Protein AF-A0A8X7W672-F1 (afdb_monomer)

Organism: Brassica carinata (NCBI:txid52824)

Sequence (99 aa):
MTSDGATSTSAAAAAAAAAAARRKPSWRERENNRRRERRRRAVAAKIYTGLRAQGDYNLPKHCDNNEVLKALCSEAGWVVEEDGTTYRKVHFPPNFDQI

Foldseek 3Di:
DDDDDDDDPPVVVVVVVVVVVPDDDDPVRVVVVVVVVVVVVVVLVVVQVCCVVPVPFPDPPDDDSVSSVCSVCVVVQWHADPVRDIDHDPPDPPPPPDD

Secondary structure (DSSP, 8-state):
--------HHHHHHHHHHHHHTSPPPHHHHHHHHHHHHHHHHHHHHHHHHHHHHS-----TT--HHHHHHHHHHHTTEEE-TTS-EEE-----TTTT--

Mean predicted aligned error: 14.32 Å

Nearest PDB structures (foldseek):
  5zd4-assembly1_D  TM=7.451E-01  e=7.826E-10  Escherichia coli O157:H7
  7vn3-assembly2_B  TM=7.171E-01  e=1.106E-08  Serratia sp. FS14
  3k3q-assembly1_C  TM=3.599E-01  e=1.864E+00  Clostridium botulinum A str. Hall
  8iqh-assembly1_J  TM=2.682E-01  e=9.511E+00  African swine fever virus BA71V

Solvent-accessible surface area (backbone atoms only — not comparable to full-atom values): 6375 Å² total; per-residue (Å²): 137,83,84,90,78,86,91,71,64,64,66,57,49,51,52,50,51,58,55,50,72,74,47,82,76,49,72,70,54,51,51,50,51,51,52,51,48,51,53,53,51,52,51,52,51,52,50,54,52,48,44,73,74,68,54,84,65,97,61,63,99,81,61,55,73,63,56,53,49,48,53,51,35,49,72,73,52,30,48,71,48,96,91,67,55,72,48,71,69,76,81,75,69,97,71,80,89,77,128

Structure (mmCIF, N/CA/C/O backbone):
data_AF-A0A8X7W672-F1
#
_entry.id   AF-A0A8X7W672-F1
#
loop_
_atom_site.group_PDB
_atom_site.id
_atom_site.type_symbol
_atom_site.label_atom_id
_atom_site.label_alt_id
_atom_site.label_comp_id
_atom_site.label_asym_id
_atom_site.label_entity_id
_atom_site.label_seq_id
_atom_site.pdbx_PDB_ins_code
_atom_site.Cartn_x
_atom_site.Cartn_y
_atom_site.Cartn_z
_atom_site.occupancy
_atom_site.B_iso_or_equiv
_atom_site.auth_seq_id
_atom_site.auth_comp_id
_atom_site.auth_asym_id
_atom_site.auth_atom_id
_atom_site.pdbx_PDB_model_num
ATOM 1 N N . MET A 1 1 ? 42.230 19.002 9.824 1.00 46.25 1 MET A N 1
ATOM 2 C CA . MET A 1 1 ? 40.884 19.510 9.492 1.00 46.25 1 MET A CA 1
ATOM 3 C C . MET A 1 1 ? 40.307 18.579 8.444 1.00 46.25 1 MET A C 1
ATOM 5 O O . MET A 1 1 ? 40.922 18.387 7.405 1.00 46.25 1 MET A O 1
ATOM 9 N N . THR A 1 2 ? 39.260 17.860 8.827 1.00 48.84 2 THR A N 1
ATOM 10 C CA . THR A 1 2 ? 38.636 16.748 8.106 1.00 48.84 2 THR A CA 1
ATOM 11 C C . THR A 1 2 ? 37.888 17.211 6.854 1.00 48.84 2 THR A C 1
ATOM 13 O O . THR A 1 2 ? 37.170 18.197 6.917 1.00 48.84 2 THR A O 1
ATOM 16 N N . SER A 1 3 ? 38.088 16.463 5.764 1.00 50.97 3 SER A N 1
ATOM 17 C CA . SER A 1 3 ? 37.157 16.127 4.670 1.00 50.97 3 SER A CA 1
ATOM 18 C C . SER A 1 3 ? 35.894 16.972 4.455 1.00 50.97 3 SER A C 1
ATOM 20 O O . SER A 1 3 ? 34.995 16.920 5.287 1.00 50.97 3 SER A O 1
ATOM 22 N N . ASP A 1 4 ? 35.734 17.489 3.232 1.00 44.31 4 ASP A N 1
ATOM 23 C CA . ASP A 1 4 ? 34.416 17.705 2.625 1.00 44.31 4 ASP A CA 1
ATOM 24 C C . ASP A 1 4 ? 34.295 16.876 1.345 1.00 44.31 4 ASP A C 1
ATOM 26 O O . ASP A 1 4 ? 34.927 17.133 0.318 1.00 44.31 4 ASP A O 1
ATOM 30 N N . GLY A 1 5 ? 33.501 15.814 1.453 1.00 47.97 5 GLY A N 1
ATOM 31 C CA . GLY A 1 5 ? 33.107 14.946 0.360 1.00 47.97 5 GLY A CA 1
ATOM 32 C C . GLY A 1 5 ? 31.698 15.270 -0.136 1.00 47.97 5 GLY A C 1
ATOM 33 O O . GLY A 1 5 ? 30.792 15.523 0.647 1.00 47.97 5 GLY A O 1
ATOM 34 N N . ALA A 1 6 ? 31.539 15.138 -1.453 1.00 52.19 6 ALA A N 1
ATOM 35 C CA . ALA A 1 6 ? 30.312 14.785 -2.168 1.00 52.19 6 ALA A CA 1
ATOM 36 C C . ALA A 1 6 ? 29.089 15.721 -2.053 1.00 52.19 6 ALA A C 1
ATOM 38 O O . ALA A 1 6 ? 28.192 15.539 -1.235 1.00 52.19 6 ALA A O 1
ATOM 39 N N . THR A 1 7 ? 28.926 16.598 -3.049 1.00 50.81 7 THR A N 1
ATOM 40 C CA . THR A 1 7 ? 27.599 17.060 -3.499 1.00 50.81 7 THR A CA 1
ATOM 41 C C . THR A 1 7 ? 27.616 17.333 -5.008 1.00 50.81 7 THR A C 1
ATOM 43 O O . THR A 1 7 ? 27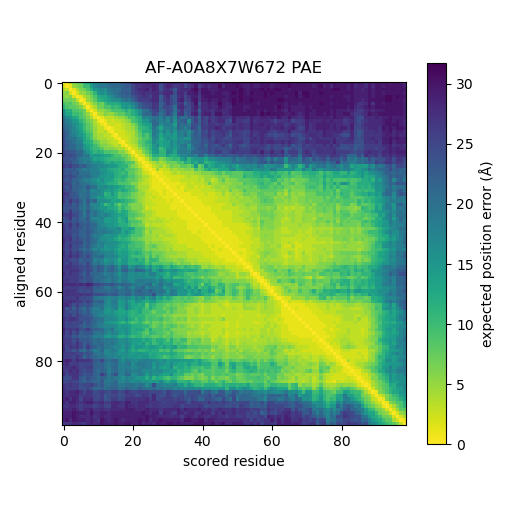.538 18.469 -5.455 1.00 50.81 7 THR A O 1
ATOM 46 N N . SER A 1 8 ? 27.769 16.297 -5.836 1.00 50.03 8 SER A N 1
ATOM 47 C CA . SER A 1 8 ? 27.658 16.444 -7.305 1.00 50.03 8 SER A CA 1
ATOM 48 C C . SER A 1 8 ? 26.915 15.299 -8.002 1.00 50.03 8 SER A C 1
ATOM 50 O O . SER A 1 8 ? 26.817 15.264 -9.226 1.00 50.03 8 SER A O 1
ATOM 52 N N . THR A 1 9 ? 26.321 14.372 -7.247 1.00 56.84 9 THR A N 1
ATOM 53 C CA . THR A 1 9 ? 25.626 13.196 -7.795 1.00 56.84 9 THR A CA 1
ATOM 54 C C . THR A 1 9 ? 24.137 13.417 -8.074 1.00 56.84 9 THR A C 1
ATOM 56 O O . THR A 1 9 ? 23.562 12.679 -8.871 1.00 56.84 9 THR A O 1
ATOM 59 N N . SER A 1 10 ? 23.495 14.435 -7.492 1.00 60.91 10 SER A N 1
ATOM 60 C CA . SER A 1 10 ? 22.043 14.648 -7.626 1.00 60.91 10 SER A CA 1
ATOM 61 C C . SER A 1 10 ? 21.638 15.301 -8.951 1.00 60.91 10 SER A C 1
ATOM 63 O O . SER A 1 10 ? 20.677 14.860 -9.579 1.00 60.91 10 SER A O 1
ATOM 65 N N . ALA A 1 11 ? 22.393 16.294 -9.430 1.00 56.69 11 ALA A N 1
ATOM 66 C CA . ALA A 1 11 ? 22.110 16.970 -10.698 1.00 56.69 11 ALA A CA 1
ATOM 67 C C . ALA A 1 11 ? 22.340 16.047 -11.909 1.00 56.69 11 ALA A C 1
ATOM 69 O O . ALA A 1 11 ? 21.516 15.998 -12.822 1.00 56.69 11 ALA A O 1
ATOM 70 N N . ALA A 1 12 ? 23.414 15.249 -11.885 1.00 53.19 12 ALA A N 1
ATOM 71 C CA . ALA A 1 12 ? 23.707 14.263 -12.924 1.00 53.19 12 ALA A CA 1
ATOM 72 C C . ALA A 1 12 ? 22.680 13.114 -12.941 1.00 53.19 12 ALA A C 1
ATOM 74 O O . ALA A 1 12 ? 22.244 12.695 -14.013 1.00 53.19 12 ALA A O 1
ATOM 75 N N . ALA A 1 13 ? 22.231 12.644 -11.769 1.00 56.31 13 ALA A N 1
ATOM 76 C CA . ALA A 1 13 ? 21.181 11.630 -11.668 1.00 56.31 13 ALA A CA 1
ATOM 77 C C . ALA A 1 13 ? 19.811 12.155 -12.134 1.00 56.31 13 ALA A C 1
ATOM 79 O O . ALA A 1 13 ? 19.088 11.443 -12.833 1.00 56.31 13 ALA A O 1
ATOM 80 N N . ALA A 1 14 ? 19.473 13.409 -11.814 1.00 57.53 14 ALA A N 1
ATOM 81 C CA . ALA A 1 14 ? 18.248 14.057 -12.280 1.00 57.53 14 ALA A CA 1
ATOM 82 C C . ALA A 1 14 ? 18.256 14.272 -13.805 1.00 57.53 14 ALA A C 1
ATOM 84 O O . ALA A 1 14 ? 17.265 13.973 -14.474 1.00 57.53 14 ALA A O 1
ATOM 85 N N . ALA A 1 15 ? 19.387 14.699 -14.377 1.00 57.69 15 ALA A N 1
ATOM 86 C CA . ALA A 1 15 ? 19.554 14.836 -15.824 1.00 57.69 15 ALA A CA 1
ATOM 87 C C . ALA A 1 15 ? 19.494 13.477 -16.549 1.00 57.69 15 ALA A C 1
ATOM 89 O O . ALA A 1 15 ? 18.853 13.362 -17.595 1.00 57.69 15 ALA A O 1
ATOM 90 N N . ALA A 1 16 ? 20.086 12.424 -15.974 1.00 59.25 16 ALA A N 1
ATOM 91 C CA . ALA A 1 16 ? 20.017 11.065 -16.513 1.00 59.25 16 ALA A CA 1
ATOM 92 C C . ALA A 1 16 ? 18.592 10.482 -16.458 1.00 59.25 16 ALA A C 1
ATOM 94 O O . ALA A 1 16 ? 18.151 9.847 -17.416 1.00 59.25 16 ALA A O 1
ATOM 95 N N . ALA A 1 17 ? 17.839 10.741 -15.384 1.00 60.88 17 ALA A N 1
ATOM 96 C CA . ALA A 1 17 ? 16.435 10.347 -15.273 1.00 60.88 17 ALA A CA 1
ATOM 97 C C . ALA A 1 17 ? 15.539 11.109 -16.270 1.00 60.88 17 ALA A C 1
ATOM 99 O O . ALA A 1 17 ? 14.682 10.504 -16.917 1.00 60.88 17 ALA A O 1
ATOM 100 N N . ALA A 1 18 ? 15.782 12.410 -16.464 1.00 60.47 18 ALA A N 1
ATOM 101 C CA . ALA A 1 18 ? 15.084 13.224 -17.460 1.00 60.47 18 ALA A CA 1
ATOM 102 C C . ALA A 1 18 ? 15.401 12.786 -18.906 1.00 60.47 18 ALA A C 1
ATOM 104 O O . ALA A 1 18 ? 14.510 12.757 -19.759 1.00 60.47 18 ALA A O 1
ATOM 105 N N . ALA A 1 19 ? 16.643 12.377 -19.184 1.00 60.28 19 ALA A N 1
ATOM 106 C CA . ALA A 1 19 ? 17.040 11.808 -20.473 1.00 60.28 19 ALA A CA 1
ATOM 107 C C . ALA A 1 19 ? 16.438 10.407 -20.705 1.00 60.28 19 ALA A C 1
ATOM 109 O O . ALA A 1 19 ? 15.996 10.097 -21.815 1.00 60.28 19 ALA A O 1
ATOM 110 N N . ALA A 1 20 ? 16.352 9.575 -19.660 1.00 60.62 20 ALA A N 1
ATOM 111 C CA . ALA A 1 20 ? 15.714 8.260 -19.715 1.00 60.62 20 ALA A CA 1
ATOM 112 C C . ALA A 1 20 ? 14.198 8.353 -19.967 1.00 60.62 20 ALA A C 1
ATOM 114 O O . ALA A 1 20 ? 13.659 7.538 -20.714 1.00 60.62 20 ALA A O 1
ATOM 115 N N . ALA A 1 21 ? 13.524 9.381 -19.438 1.00 61.12 21 ALA A N 1
ATOM 116 C CA . ALA A 1 21 ? 12.099 9.629 -19.679 1.00 61.12 21 ALA A CA 1
ATOM 117 C C . ALA A 1 21 ? 11.766 9.931 -21.156 1.00 61.12 21 ALA A C 1
ATOM 119 O O . ALA A 1 21 ? 10.642 9.697 -21.596 1.00 61.12 21 ALA A O 1
ATOM 120 N N . ARG A 1 22 ? 12.743 10.402 -21.948 1.00 63.56 22 ARG A N 1
ATOM 121 C CA . ARG A 1 22 ? 12.593 10.645 -23.396 1.00 63.56 22 ARG A CA 1
ATOM 122 C C . ARG A 1 22 ? 12.890 9.416 -24.265 1.00 63.56 22 ARG A C 1
ATOM 124 O O . ARG A 1 22 ? 12.630 9.453 -25.468 1.00 63.56 22 ARG A O 1
ATOM 131 N N . ARG A 1 23 ? 13.412 8.318 -23.697 1.00 74.62 23 ARG A N 1
ATOM 132 C CA . ARG A 1 23 ? 13.647 7.059 -24.425 1.00 74.62 23 ARG A CA 1
ATOM 133 C C . ARG A 1 23 ? 12.471 6.107 -24.250 1.00 74.62 23 ARG A C 1
ATOM 135 O O . ARG A 1 23 ? 12.025 5.834 -23.142 1.00 74.62 23 ARG A O 1
ATOM 142 N N . LYS A 1 24 ? 12.008 5.523 -25.361 1.00 76.06 24 LYS A N 1
ATOM 143 C CA . LYS A 1 24 ? 11.049 4.413 -25.315 1.00 76.06 24 LYS A CA 1
ATOM 144 C C . LYS A 1 24 ? 11.692 3.257 -24.533 1.00 76.06 24 LYS A C 1
ATOM 146 O O . LYS A 1 24 ? 12.758 2.798 -24.953 1.00 76.06 24 LYS A O 1
ATOM 151 N N . PRO A 1 25 ? 11.067 2.772 -23.443 1.00 74.31 25 PRO A N 1
ATOM 152 C CA . PRO A 1 25 ? 11.640 1.697 -22.647 1.00 74.31 25 PRO A CA 1
ATOM 153 C C . PRO A 1 25 ? 11.837 0.459 -23.514 1.00 74.31 25 PRO A C 1
ATOM 155 O O . PRO A 1 25 ? 10.945 0.106 -24.298 1.00 74.31 25 PRO A O 1
ATOM 158 N N . SER A 1 26 ? 12.973 -0.212 -23.369 1.00 82.06 26 SER A N 1
ATOM 159 C CA . SER A 1 26 ? 13.240 -1.488 -24.030 1.00 82.06 26 SER A CA 1
ATOM 160 C C . SER A 1 26 ? 12.252 -2.561 -23.558 1.00 82.06 26 SER A C 1
ATOM 162 O O . SER A 1 26 ? 11.710 -2.496 -22.454 1.00 82.06 26 SER A O 1
ATOM 164 N N . TRP A 1 27 ? 12.023 -3.591 -24.374 1.00 82.06 27 TRP A N 1
ATOM 165 C CA . TRP A 1 27 ? 11.175 -4.726 -23.996 1.00 82.06 27 TRP A CA 1
ATOM 166 C C . TRP A 1 27 ? 11.656 -5.394 -22.694 1.00 82.06 27 TRP A C 1
ATOM 168 O O . TRP A 1 27 ? 10.843 -5.695 -21.819 1.00 82.06 27 TRP A O 1
ATOM 178 N N . ARG A 1 28 ? 12.981 -5.515 -22.509 1.00 84.81 28 ARG A N 1
ATOM 179 C CA . ARG A 1 28 ? 13.588 -6.032 -21.267 1.00 84.81 28 ARG A CA 1
ATOM 180 C C . ARG A 1 28 ? 13.292 -5.142 -20.053 1.00 84.81 28 ARG A C 1
ATOM 182 O O . ARG A 1 28 ? 13.015 -5.655 -18.974 1.00 84.81 28 ARG A O 1
ATOM 189 N N . GLU A 1 29 ? 13.306 -3.819 -20.221 1.00 84.25 29 GLU A N 1
ATOM 190 C CA . GLU A 1 29 ? 13.001 -2.863 -19.144 1.00 84.25 29 GLU A CA 1
ATOM 191 C C . GLU A 1 29 ? 11.522 -2.914 -18.751 1.00 84.25 29 GLU A C 1
ATOM 193 O O . GLU A 1 29 ? 11.192 -2.913 -17.564 1.00 84.25 29 GLU A O 1
ATOM 198 N N . ARG A 1 30 ? 10.620 -3.034 -19.734 1.00 87.31 30 ARG A N 1
ATOM 199 C CA . ARG A 1 30 ? 9.181 -3.197 -19.473 1.00 87.31 30 ARG A CA 1
ATOM 200 C C . ARG A 1 30 ? 8.887 -4.485 -18.719 1.00 87.31 30 ARG A C 1
ATOM 202 O O . ARG A 1 30 ? 8.107 -4.456 -17.769 1.00 87.31 30 ARG A O 1
ATOM 209 N N . GLU A 1 31 ? 9.515 -5.594 -19.106 1.00 89.31 31 GLU A N 1
ATOM 210 C CA . GLU A 1 31 ? 9.309 -6.868 -18.414 1.00 89.31 31 GLU A CA 1
ATOM 211 C C . GLU A 1 31 ? 9.893 -6.838 -16.994 1.00 89.31 31 GLU A C 1
ATOM 213 O O . GLU A 1 31 ? 9.248 -7.304 -16.053 1.00 89.31 31 GLU A O 1
ATOM 218 N N . ASN A 1 32 ? 11.042 -6.186 -16.793 1.00 89.19 32 ASN A N 1
ATOM 219 C CA . ASN A 1 32 ? 11.584 -5.962 -15.452 1.00 89.19 32 ASN A CA 1
ATOM 220 C C . ASN A 1 32 ? 10.646 -5.118 -14.578 1.00 89.19 32 ASN A C 1
ATOM 222 O O . ASN A 1 32 ? 10.390 -5.492 -13.431 1.00 89.19 32 ASN A O 1
ATOM 226 N N . ASN A 1 33 ? 10.070 -4.038 -15.113 1.00 90.44 33 ASN A N 1
ATOM 227 C CA . ASN A 1 33 ? 9.077 -3.237 -14.392 1.00 90.44 33 ASN A CA 1
ATOM 228 C C . ASN A 1 33 ? 7.817 -4.045 -14.069 1.00 90.44 33 ASN A C 1
ATOM 230 O O . ASN A 1 33 ? 7.322 -3.989 -12.944 1.00 90.44 33 ASN A O 1
ATOM 234 N N . ARG A 1 34 ? 7.341 -4.873 -15.004 1.00 91.69 34 ARG A N 1
ATOM 235 C CA . ARG A 1 34 ? 6.192 -5.758 -14.785 1.00 91.69 34 ARG A CA 1
ATOM 236 C C . ARG A 1 34 ? 6.466 -6.784 -13.685 1.00 91.69 34 ARG A C 1
ATOM 238 O O . ARG A 1 34 ? 5.613 -7.013 -12.828 1.00 91.69 34 ARG A O 1
ATOM 245 N N . ARG A 1 35 ? 7.659 -7.384 -13.668 1.00 93.25 35 ARG A N 1
ATOM 246 C CA . ARG A 1 35 ? 8.074 -8.338 -12.630 1.00 93.25 35 ARG A CA 1
ATOM 247 C C . ARG A 1 35 ? 8.230 -7.662 -11.271 1.00 93.25 35 ARG A C 1
ATOM 249 O O . ARG A 1 35 ? 7.772 -8.215 -10.271 1.00 93.25 35 ARG A O 1
ATOM 256 N N . ARG A 1 36 ? 8.843 -6.475 -11.229 1.00 92.75 36 ARG A N 1
ATOM 257 C CA . ARG A 1 36 ? 8.970 -5.669 -10.008 1.00 92.75 36 ARG A CA 1
ATOM 258 C C . ARG A 1 36 ? 7.598 -5.319 -9.452 1.00 92.75 36 ARG A C 1
ATOM 260 O O . ARG A 1 36 ? 7.366 -5.514 -8.265 1.00 92.75 36 ARG A O 1
ATOM 267 N N . GLU A 1 37 ? 6.685 -4.887 -10.311 1.00 93.44 37 GLU A N 1
ATOM 268 C CA . GLU A 1 37 ? 5.340 -4.512 -9.898 1.00 93.44 37 GLU A CA 1
ATOM 269 C C . GLU A 1 37 ? 4.535 -5.713 -9.390 1.00 93.44 37 GLU A C 1
ATOM 271 O O . GLU A 1 37 ? 3.900 -5.625 -8.343 1.00 93.44 37 GLU A O 1
ATOM 276 N N . ARG A 1 38 ? 4.625 -6.874 -10.056 1.00 94.19 38 ARG A N 1
ATOM 277 C CA . ARG A 1 38 ? 4.024 -8.123 -9.552 1.00 94.19 38 ARG A CA 1
ATOM 278 C C . ARG A 1 38 ? 4.578 -8.508 -8.182 1.00 94.19 38 ARG A C 1
ATOM 280 O O . ARG A 1 38 ? 3.804 -8.853 -7.298 1.00 94.19 38 ARG A O 1
ATOM 287 N N . ARG A 1 39 ? 5.900 -8.423 -7.987 1.00 93.31 39 ARG A N 1
ATOM 288 C CA . ARG A 1 39 ? 6.534 -8.688 -6.683 1.00 93.31 39 ARG A CA 1
ATOM 289 C C . ARG A 1 39 ? 6.053 -7.702 -5.619 1.00 93.31 39 ARG A C 1
ATOM 291 O O . ARG A 1 39 ? 5.679 -8.141 -4.539 1.00 93.31 39 ARG A O 1
ATOM 298 N N . ARG A 1 40 ? 5.996 -6.405 -5.938 1.00 95.12 40 ARG A N 1
ATOM 299 C CA . ARG A 1 40 ? 5.489 -5.357 -5.038 1.00 95.12 40 ARG A CA 1
ATOM 300 C C . ARG A 1 40 ? 4.054 -5.652 -4.597 1.00 95.12 40 ARG A C 1
ATOM 302 O O . ARG A 1 40 ? 3.776 -5.672 -3.402 1.00 95.12 40 ARG A O 1
ATOM 309 N N . ARG A 1 41 ? 3.170 -5.963 -5.552 1.00 92.00 41 ARG A N 1
ATOM 310 C CA . ARG A 1 41 ? 1.766 -6.306 -5.275 1.00 92.00 41 ARG A CA 1
ATOM 311 C C . ARG A 1 41 ? 1.618 -7.602 -4.483 1.00 92.00 41 ARG A C 1
ATOM 313 O O . ARG A 1 41 ? 0.791 -7.659 -3.583 1.00 92.00 41 ARG A O 1
ATOM 320 N N . ALA A 1 42 ? 2.435 -8.615 -4.768 1.00 92.81 42 ALA A N 1
ATOM 321 C CA . ALA A 1 42 ? 2.409 -9.874 -4.029 1.00 92.81 42 ALA A CA 1
ATOM 322 C C . ALA A 1 42 ? 2.802 -9.693 -2.554 1.00 92.81 42 ALA A C 1
ATOM 324 O O . ALA A 1 42 ? 2.221 -10.338 -1.687 1.00 92.81 42 ALA A O 1
ATOM 325 N N . VAL A 1 43 ? 3.763 -8.811 -2.259 1.00 92.38 43 VAL A N 1
ATOM 326 C CA . VAL A 1 43 ? 4.147 -8.492 -0.875 1.00 92.38 43 VAL A CA 1
ATOM 327 C C . VAL A 1 43 ? 3.003 -7.792 -0.145 1.00 92.38 43 VAL A C 1
ATOM 329 O O . VAL A 1 43 ? 2.625 -8.241 0.932 1.00 92.38 43 VAL A O 1
ATOM 332 N N . ALA A 1 44 ? 2.403 -6.762 -0.750 1.00 91.19 44 ALA A N 1
ATOM 333 C CA . ALA A 1 44 ? 1.255 -6.072 -0.159 1.00 91.19 44 ALA A CA 1
ATOM 334 C C . ALA A 1 44 ? 0.086 -7.035 0.107 1.00 91.19 44 ALA A C 1
ATOM 336 O O . ALA A 1 44 ? -0.468 -7.040 1.201 1.00 91.19 44 ALA A O 1
ATOM 337 N N . ALA A 1 45 ? -0.229 -7.915 -0.850 1.00 89.44 45 ALA A N 1
ATOM 338 C CA . ALA A 1 45 ? -1.270 -8.925 -0.678 1.00 89.44 45 ALA A CA 1
ATOM 339 C C . ALA A 1 45 ? -0.994 -9.848 0.520 1.00 89.44 45 ALA A C 1
ATOM 341 O O . ALA A 1 45 ? -1.896 -10.100 1.307 1.00 89.44 45 ALA A O 1
ATOM 342 N N . LYS A 1 46 ? 0.252 -10.308 0.709 1.00 92.00 46 LYS A N 1
ATOM 343 C CA . LYS A 1 46 ? 0.617 -11.134 1.875 1.00 92.00 46 LYS A CA 1
ATOM 344 C C . LYS A 1 46 ? 0.415 -10.399 3.200 1.00 92.00 46 LYS A C 1
ATOM 346 O O . LYS A 1 46 ? -0.066 -11.009 4.149 1.00 92.00 46 LYS A O 1
ATOM 351 N N . ILE A 1 47 ? 0.766 -9.115 3.253 1.00 91.12 47 ILE A N 1
ATOM 352 C CA . ILE A 1 47 ? 0.583 -8.280 4.447 1.00 91.12 47 ILE A CA 1
ATOM 353 C C . ILE A 1 47 ? -0.909 -8.139 4.764 1.00 91.12 47 ILE A C 1
ATOM 355 O O . ILE A 1 47 ? -1.317 -8.440 5.881 1.00 91.12 47 ILE A O 1
ATOM 359 N N . TYR A 1 48 ? -1.732 -7.760 3.780 1.00 88.06 48 TYR A N 1
ATOM 360 C CA . TYR A 1 48 ? -3.176 -7.600 3.985 1.00 88.06 48 TYR A CA 1
ATOM 361 C C . TYR A 1 48 ? -3.869 -8.909 4.371 1.00 88.06 48 TYR A C 1
ATOM 363 O O . TYR A 1 48 ? -4.731 -8.903 5.246 1.00 88.06 48 TYR A O 1
ATOM 371 N N . THR A 1 49 ? -3.466 -10.043 3.790 1.00 88.00 49 THR A N 1
ATOM 372 C CA . THR A 1 49 ? -3.980 -11.357 4.205 1.00 88.00 49 THR A CA 1
ATOM 373 C C . THR A 1 49 ? -3.628 -11.667 5.661 1.00 88.00 49 THR A C 1
ATOM 375 O O . THR A 1 49 ? -4.483 -12.154 6.395 1.00 88.00 49 THR A O 1
ATOM 378 N N . GLY A 1 50 ? -2.398 -11.367 6.095 1.00 89.06 50 GLY A N 1
ATOM 379 C CA . GLY A 1 50 ? -1.978 -11.550 7.488 1.00 89.06 50 GLY A CA 1
ATOM 380 C C . GLY A 1 50 ? -2.759 -10.664 8.460 1.00 89.06 50 GLY A C 1
ATOM 381 O O . GLY A 1 50 ? -3.290 -11.165 9.446 1.00 89.06 50 GLY A O 1
ATOM 382 N N . LEU A 1 51 ? -2.907 -9.375 8.135 1.00 87.62 51 LEU A N 1
ATOM 383 C CA . LEU A 1 51 ? -3.697 -8.421 8.923 1.00 87.62 51 LEU A CA 1
ATOM 384 C C . LEU A 1 51 ? -5.167 -8.835 9.027 1.00 87.62 51 LEU A C 1
ATOM 386 O O . LEU A 1 51 ? -5.756 -8.735 10.094 1.00 87.62 51 LEU A O 1
ATOM 390 N N . ARG A 1 52 ? -5.761 -9.364 7.952 1.00 83.19 52 ARG A N 1
ATOM 391 C CA . ARG A 1 52 ? -7.138 -9.877 7.996 1.00 83.19 52 ARG A CA 1
ATOM 392 C C . ARG A 1 52 ? -7.278 -11.112 8.886 1.00 83.19 52 ARG A C 1
ATOM 394 O O . ARG A 1 52 ? -8.324 -11.300 9.492 1.00 83.19 52 ARG A O 1
ATOM 401 N N . ALA A 1 53 ? -6.260 -11.968 8.928 1.00 83.31 53 ALA A N 1
ATOM 4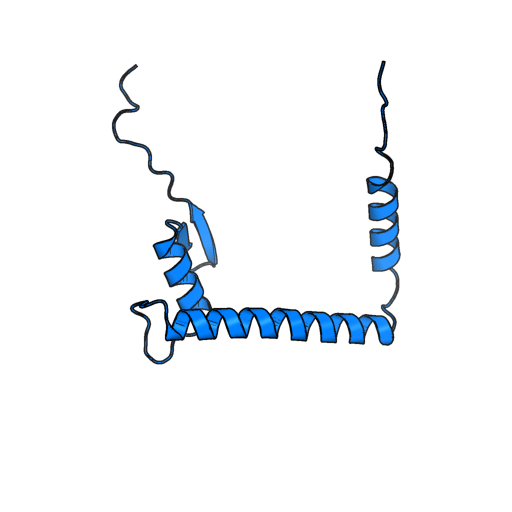02 C CA . ALA A 1 53 ? -6.308 -13.216 9.681 1.00 83.31 53 ALA A CA 1
ATOM 403 C C . ALA A 1 53 ? -5.971 -13.055 11.172 1.00 83.31 53 ALA A C 1
ATOM 405 O O . ALA A 1 53 ? -6.318 -13.942 11.945 1.00 83.31 53 ALA A O 1
ATOM 406 N N . GLN A 1 54 ? -5.240 -12.004 11.558 1.00 84.50 54 GLN A N 1
ATOM 407 C CA . GLN A 1 54 ? -4.670 -11.848 12.908 1.00 84.50 54 GLN A CA 1
ATOM 408 C C . GLN A 1 54 ? -4.886 -10.462 13.532 1.00 84.50 54 GLN A C 1
ATOM 410 O O . GLN A 1 54 ? -4.537 -10.266 14.685 1.00 84.50 54 GLN A O 1
ATOM 415 N N . GLY A 1 55 ? -5.374 -9.478 12.777 1.00 75.94 55 GLY A N 1
ATOM 416 C CA . GLY A 1 55 ? -5.425 -8.085 13.225 1.00 75.94 55 GLY A CA 1
ATOM 417 C C . GLY A 1 55 ? -6.647 -7.716 14.061 1.00 75.94 55 GLY A C 1
ATOM 418 O O . GLY A 1 55 ? -6.798 -6.542 14.364 1.00 75.94 55 GLY A O 1
ATOM 419 N N . ASP A 1 56 ? -7.537 -8.670 14.369 1.00 79.75 56 ASP A N 1
ATOM 420 C CA . ASP A 1 56 ? -8.748 -8.493 15.197 1.00 79.75 56 ASP A CA 1
ATOM 421 C C . ASP A 1 56 ? -9.593 -7.244 14.873 1.00 79.75 56 ASP A C 1
ATOM 423 O O . ASP A 1 56 ? -10.356 -6.728 15.689 1.00 79.75 56 ASP A O 1
ATOM 427 N N . TYR A 1 57 ? -9.488 -6.755 13.639 1.00 81.19 57 TYR A N 1
ATOM 428 C CA . TYR A 1 57 ? -10.249 -5.621 13.160 1.00 81.19 57 TYR A CA 1
ATOM 429 C C . TYR A 1 57 ? -11.727 -6.010 13.042 1.00 81.19 57 TYR A C 1
ATOM 431 O O . TYR A 1 57 ? -12.054 -7.033 12.437 1.00 81.19 57 TYR A O 1
ATOM 439 N N . ASN A 1 58 ? -12.630 -5.158 13.539 1.00 73.69 58 ASN A N 1
ATOM 440 C CA . ASN A 1 58 ? -14.082 -5.280 13.338 1.00 73.69 58 ASN A CA 1
ATOM 441 C C . ASN A 1 58 ? -14.469 -4.938 11.885 1.00 73.69 58 ASN A C 1
ATOM 443 O O . ASN A 1 58 ? -15.147 -3.950 11.606 1.00 73.69 58 ASN A O 1
ATOM 447 N N . LEU A 1 59 ? -13.982 -5.741 10.942 1.00 78.56 59 LEU A N 1
ATOM 448 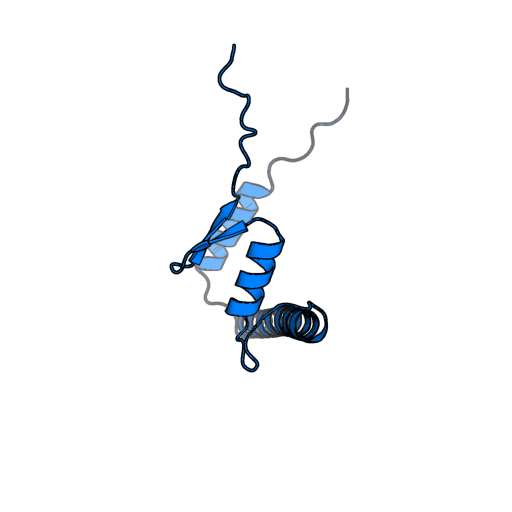C CA . LEU A 1 59 ? -14.205 -5.589 9.511 1.00 78.56 59 LEU A CA 1
ATOM 449 C C . LEU A 1 59 ? -15.328 -6.525 9.035 1.00 78.56 59 LEU A C 1
ATOM 451 O O . LEU A 1 59 ? -15.466 -7.639 9.548 1.00 78.56 59 LEU A O 1
ATOM 455 N N . PRO A 1 60 ? -16.102 -6.130 8.010 1.00 76.75 60 PRO A N 1
ATOM 456 C CA . PRO A 1 60 ? -17.065 -7.016 7.368 1.00 76.75 60 PRO A CA 1
ATOM 457 C C . PRO A 1 60 ? -16.411 -8.306 6.847 1.00 76.75 60 PRO A C 1
ATOM 459 O O . PRO A 1 60 ? -15.261 -8.315 6.406 1.00 76.75 60 PRO A O 1
ATOM 462 N N . LYS A 1 61 ? -17.181 -9.403 6.804 1.00 70.25 61 LYS A N 1
ATOM 463 C 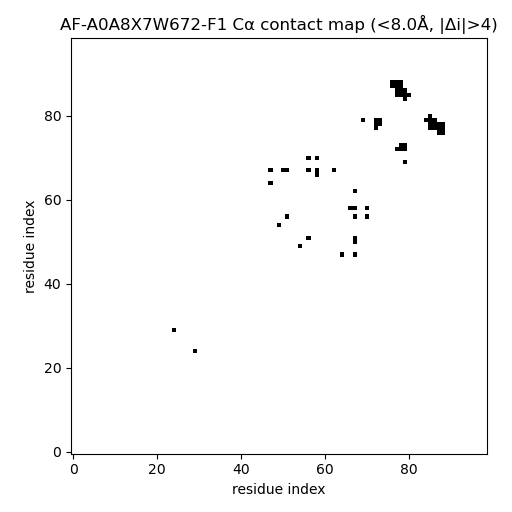CA . LYS A 1 61 ? -16.720 -10.730 6.335 1.00 70.25 61 LYS A CA 1
ATOM 464 C C . LYS A 1 61 ? -16.102 -10.710 4.922 1.00 70.25 61 LYS A C 1
ATOM 466 O O . LYS A 1 61 ? -15.274 -11.561 4.605 1.00 70.25 61 LYS A O 1
ATOM 471 N N . HIS A 1 62 ? -16.493 -9.743 4.089 1.00 75.00 62 HIS A N 1
ATOM 472 C CA . HIS A 1 62 ? -15.968 -9.514 2.739 1.00 75.00 62 HIS A CA 1
ATOM 473 C C . HIS A 1 62 ? -15.242 -8.172 2.617 1.00 75.00 62 HIS A C 1
ATOM 475 O O . HIS A 1 62 ? -15.463 -7.445 1.653 1.00 75.00 62 HIS A O 1
ATOM 481 N N . CYS A 1 63 ? -14.388 -7.831 3.581 1.00 78.56 63 CYS A N 1
ATOM 482 C CA . CYS A 1 63 ? -13.641 -6.587 3.482 1.00 78.56 63 CYS A CA 1
ATOM 483 C C . CYS A 1 63 ? -12.697 -6.574 2.271 1.00 78.56 63 CYS A C 1
ATOM 485 O O . CYS A 1 63 ? -12.165 -7.611 1.849 1.00 78.56 63 CYS A O 1
ATOM 487 N N . ASP A 1 64 ? -12.483 -5.398 1.689 1.00 85.44 64 ASP A N 1
ATOM 488 C CA . ASP A 1 64 ? -11.475 -5.175 0.651 1.00 85.44 64 ASP A CA 1
ATOM 489 C C . ASP A 1 64 ? -10.119 -4.767 1.285 1.00 85.44 64 ASP A C 1
ATOM 491 O O . ASP A 1 64 ? -9.962 -4.769 2.508 1.00 85.44 64 ASP A O 1
ATOM 495 N N . ASN A 1 65 ? -9.091 -4.476 0.478 1.00 86.81 65 ASN A N 1
ATOM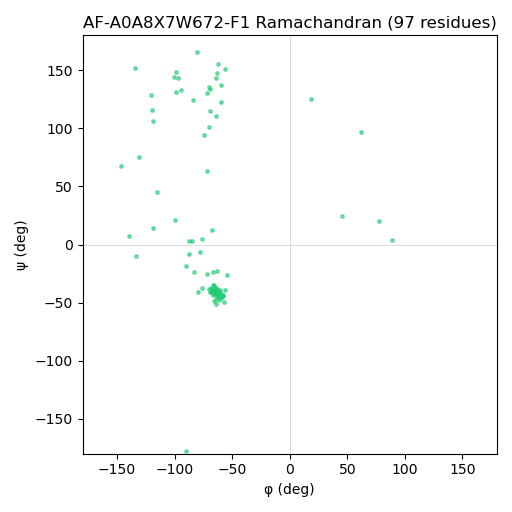 496 C CA . ASN A 1 65 ? -7.793 -4.027 1.015 1.00 86.81 65 ASN A CA 1
ATOM 497 C C . ASN A 1 65 ? -7.844 -2.591 1.568 1.00 86.81 65 ASN A C 1
ATOM 499 O O . ASN A 1 65 ? -7.029 -2.236 2.421 1.00 86.81 65 ASN A O 1
ATOM 503 N N . ASN A 1 66 ? -8.765 -1.761 1.076 1.00 86.00 66 ASN A N 1
ATOM 504 C CA . ASN A 1 66 ? -8.883 -0.364 1.480 1.00 86.00 66 ASN A CA 1
ATOM 505 C C . ASN A 1 66 ? -9.534 -0.252 2.861 1.00 86.00 66 ASN A C 1
ATOM 507 O O . ASN A 1 66 ? -9.108 0.569 3.664 1.00 86.00 66 ASN A O 1
ATOM 511 N N . GLU A 1 67 ? -10.512 -1.100 3.167 1.00 86.19 67 GLU A N 1
ATOM 512 C CA . GLU A 1 67 ? -11.142 -1.209 4.480 1.00 86.19 67 GLU A CA 1
ATOM 513 C C . GLU A 1 67 ? -10.134 -1.659 5.541 1.00 86.19 67 GLU A C 1
ATOM 515 O O . GLU A 1 67 ? -10.061 -1.051 6.607 1.00 86.19 67 GLU A O 1
ATOM 520 N N . VAL A 1 68 ? -9.286 -2.650 5.227 1.00 86.75 68 VAL A N 1
ATOM 521 C CA . VAL A 1 68 ? -8.175 -3.057 6.111 1.00 86.75 68 VAL A CA 1
ATOM 522 C C . VAL A 1 68 ? -7.221 -1.884 6.349 1.00 86.75 68 VAL A C 1
ATOM 524 O O . VAL A 1 68 ? -6.798 -1.649 7.479 1.00 86.75 68 VAL A O 1
ATOM 527 N N . LEU A 1 69 ? -6.895 -1.121 5.300 1.00 87.50 69 LEU A N 1
ATOM 528 C CA . LEU A 1 69 ? -6.021 0.044 5.424 1.00 87.50 69 LEU A CA 1
ATOM 529 C C . LEU A 1 69 ? -6.656 1.150 6.278 1.00 87.50 69 LEU A C 1
ATOM 531 O O . LEU A 1 69 ? -5.973 1.719 7.124 1.00 87.50 69 LEU A O 1
ATOM 535 N N . LYS A 1 70 ? -7.953 1.424 6.104 1.00 86.88 70 LYS A N 1
ATOM 536 C CA . LYS A 1 70 ? -8.695 2.397 6.919 1.00 86.88 70 LYS A CA 1
ATOM 537 C C . LYS A 1 70 ? -8.702 1.994 8.393 1.00 86.88 70 LYS A C 1
ATOM 539 O O . LYS A 1 70 ? -8.365 2.824 9.232 1.00 86.88 70 LYS A O 1
ATOM 544 N N . ALA A 1 71 ? -9.006 0.730 8.695 1.00 87.50 71 ALA A N 1
ATOM 545 C CA . ALA A 1 71 ? -8.996 0.213 10.064 1.00 87.50 71 ALA A CA 1
ATOM 546 C C . ALA A 1 71 ? -7.610 0.349 10.719 1.00 87.50 71 ALA A C 1
ATOM 548 O O . ALA A 1 71 ? -7.507 0.858 11.834 1.00 87.50 71 ALA A O 1
ATOM 549 N N . LEU A 1 72 ? -6.546 -0.006 9.991 1.00 87.56 72 LEU A N 1
ATOM 550 C CA . LEU A 1 72 ? -5.163 0.156 10.448 1.00 87.56 72 LEU A CA 1
ATOM 551 C C . LEU A 1 72 ? -4.803 1.631 10.692 1.00 87.56 72 LEU A C 1
ATOM 553 O O . LEU A 1 72 ? -4.150 1.962 11.680 1.00 87.56 72 LEU A O 1
ATOM 557 N N . CYS A 1 73 ? -5.218 2.536 9.803 1.00 88.69 73 CYS A N 1
ATOM 558 C CA . CYS A 1 73 ? -4.986 3.967 9.978 1.00 88.69 73 CYS A CA 1
ATOM 559 C C . CYS A 1 73 ? -5.698 4.502 11.226 1.00 88.69 73 CYS A C 1
ATOM 561 O O . CYS A 1 73 ? -5.074 5.228 12.000 1.00 88.69 73 CYS A O 1
ATOM 563 N N . SER A 1 74 ? -6.955 4.108 11.451 1.00 85.75 74 SER A N 1
ATOM 564 C CA . SER A 1 74 ? -7.702 4.481 12.656 1.00 85.75 74 SER A CA 1
ATOM 565 C C . SER A 1 74 ? -7.037 3.962 13.933 1.00 85.75 74 SER A C 1
ATOM 567 O O . SER A 1 74 ? -6.903 4.724 14.889 1.00 85.75 74 SER A O 1
ATOM 569 N N . GLU A 1 75 ? -6.555 2.715 13.938 1.00 84.56 75 GLU A N 1
ATOM 570 C CA . GLU A 1 75 ? -5.800 2.139 15.061 1.00 84.56 75 GLU A CA 1
ATOM 571 C C . GLU A 1 75 ? -4.507 2.925 15.342 1.00 84.56 75 GLU A C 1
ATOM 573 O O . GLU A 1 75 ? -4.189 3.239 16.487 1.00 84.56 75 GLU A O 1
ATOM 578 N N . ALA A 1 76 ? -3.793 3.333 14.292 1.00 86.44 76 ALA A N 1
ATOM 579 C CA . ALA A 1 76 ? -2.563 4.115 14.395 1.00 86.44 76 ALA A CA 1
ATOM 580 C C . ALA A 1 76 ? -2.785 5.613 14.720 1.00 86.44 76 ALA A C 1
ATOM 582 O O . ALA A 1 76 ? -1.822 6.389 14.715 1.00 86.44 76 ALA A O 1
ATOM 583 N N . GLY A 1 77 ? -4.028 6.044 14.976 1.00 86.31 77 GLY A N 1
ATOM 584 C CA . GLY A 1 77 ? -4.368 7.434 15.310 1.00 86.31 77 GLY A CA 1
ATOM 585 C C . GLY A 1 77 ? -4.399 8.394 14.113 1.00 86.31 77 GLY A C 1
ATOM 586 O O . GLY A 1 77 ? -4.287 9.614 14.284 1.00 86.31 77 GLY A O 1
ATOM 587 N N . TRP A 1 78 ? -4.532 7.862 12.899 1.00 89.25 78 TRP A N 1
ATOM 588 C CA . TRP A 1 78 ? -4.741 8.634 11.676 1.00 89.25 78 TRP A CA 1
ATOM 589 C C . TRP A 1 78 ? -6.225 8.690 11.326 1.00 89.25 78 TRP A C 1
ATOM 591 O O . TRP A 1 78 ? -6.960 7.715 11.487 1.00 89.25 78 TRP A O 1
ATOM 601 N N . VAL A 1 79 ? -6.658 9.832 10.803 1.00 85.75 79 VAL A N 1
ATOM 602 C CA . VAL A 1 79 ? -7.998 9.997 10.239 1.00 85.75 79 VAL A CA 1
ATOM 603 C C . VAL A 1 79 ? -7.894 9.852 8.726 1.00 85.75 79 VAL A C 1
ATOM 605 O O . VAL A 1 79 ? -6.998 10.436 8.115 1.00 85.75 79 VAL A O 1
ATOM 608 N N . VAL A 1 80 ? -8.773 9.036 8.144 1.00 87.06 80 VAL A N 1
ATOM 609 C CA . VAL A 1 80 ? -8.874 8.797 6.700 1.00 87.06 80 VAL A CA 1
ATOM 610 C C . VAL A 1 80 ? -10.265 9.221 6.257 1.00 87.06 80 VAL A C 1
ATOM 612 O O . VAL A 1 80 ? -11.250 8.620 6.683 1.00 87.06 80 VAL A O 1
ATOM 615 N N . GLU A 1 81 ? -10.327 10.240 5.415 1.00 86.00 81 GLU A N 1
ATOM 616 C CA . GLU A 1 81 ? -11.567 10.760 4.844 1.00 86.00 81 GLU A CA 1
ATOM 617 C C . GLU A 1 81 ? -12.036 9.908 3.651 1.00 86.00 81 GLU A C 1
ATOM 619 O O . GLU A 1 81 ? -11.295 9.079 3.103 1.00 86.00 81 GLU A O 1
ATOM 624 N N . GLU A 1 82 ? -13.291 10.086 3.235 1.00 80.06 82 GLU A N 1
ATOM 625 C CA . GLU A 1 82 ? -13.884 9.329 2.120 1.00 80.06 82 GLU A CA 1
ATOM 626 C C . GLU A 1 82 ? -13.241 9.636 0.756 1.00 80.06 82 GLU A C 1
ATOM 628 O O . GLU A 1 82 ? -13.247 8.782 -0.132 1.00 80.06 82 GLU A O 1
ATOM 633 N N . ASP A 1 83 ? -12.628 10.811 0.609 1.00 83.06 83 ASP A N 1
ATOM 634 C CA . ASP A 1 83 ? -11.878 11.243 -0.577 1.00 83.06 83 ASP A CA 1
ATOM 635 C C . ASP A 1 83 ? -10.461 10.628 -0.665 1.00 83.06 83 ASP A C 1
ATOM 637 O O . ASP A 1 83 ? -9.774 10.778 -1.678 1.00 83.06 83 ASP A O 1
ATOM 641 N N . GLY A 1 84 ? -10.031 9.900 0.374 1.00 80.75 84 GLY A N 1
ATOM 642 C CA . GLY A 1 84 ? -8.702 9.296 0.485 1.00 80.75 84 GLY A CA 1
ATOM 643 C C . GLY A 1 84 ? -7.647 10.204 1.121 1.00 80.75 84 GLY A C 1
ATOM 644 O O . GLY A 1 84 ? -6.481 9.806 1.211 1.00 80.75 84 GLY A O 1
ATOM 645 N N . THR A 1 85 ? -8.026 11.393 1.587 1.00 87.31 85 THR A N 1
ATOM 646 C CA . THR A 1 85 ? -7.134 12.282 2.331 1.00 87.31 85 THR A CA 1
ATOM 647 C C . THR A 1 85 ? -6.879 11.709 3.728 1.00 8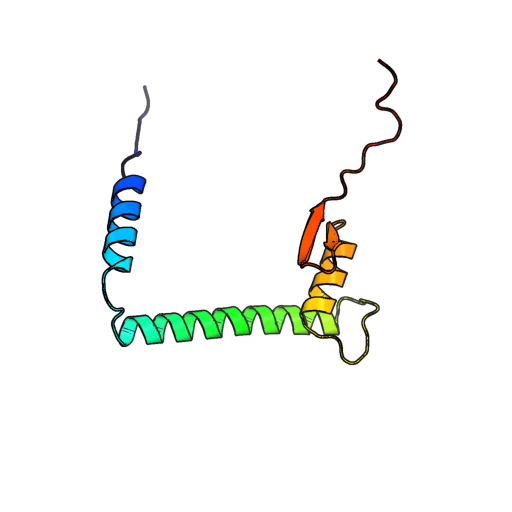7.31 85 THR A C 1
ATOM 649 O O . THR A 1 85 ? -7.805 11.338 4.447 1.00 87.31 85 THR A O 1
ATOM 652 N N . THR A 1 86 ? -5.608 11.632 4.135 1.00 88.38 86 THR A N 1
ATOM 653 C CA . THR A 1 86 ? -5.214 11.122 5.458 1.00 88.38 86 THR A CA 1
ATOM 654 C C . THR A 1 86 ? -4.463 12.176 6.252 1.00 88.38 86 THR A C 1
ATOM 656 O O . THR A 1 86 ? -3.458 12.703 5.768 1.00 88.38 86 THR A O 1
ATOM 659 N N . TYR A 1 87 ? -4.882 12.439 7.487 1.00 87.31 87 TYR A N 1
ATOM 660 C CA . TYR A 1 87 ? -4.207 13.386 8.374 1.00 87.31 87 TYR A CA 1
ATOM 661 C C . TYR A 1 87 ? -4.039 12.820 9.783 1.00 87.31 87 TYR A C 1
ATOM 663 O O . TYR A 1 87 ? -4.799 11.969 10.249 1.00 87.31 87 TYR A O 1
ATOM 671 N N . ARG A 1 88 ? -2.998 13.281 10.478 1.00 81.94 88 ARG A N 1
ATOM 672 C CA . ARG A 1 88 ? -2.743 12.898 11.866 1.00 81.94 88 ARG A CA 1
ATOM 673 C C . ARG A 1 88 ? -3.567 13.803 12.767 1.00 81.94 88 ARG A C 1
A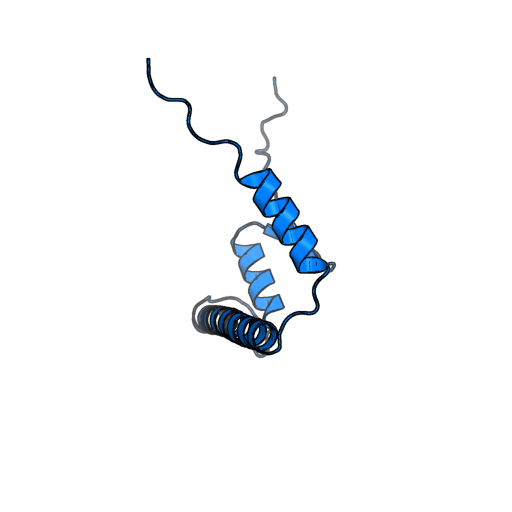TOM 675 O O . ARG A 1 88 ? -3.421 15.023 12.693 1.00 81.94 88 ARG A O 1
ATOM 682 N N . LYS A 1 89 ? -4.397 13.233 13.639 1.00 72.00 89 LYS A N 1
ATOM 683 C CA . LYS A 1 89 ? -5.105 14.035 14.640 1.00 72.00 89 LYS A CA 1
ATOM 684 C C . LYS A 1 89 ? -4.072 14.523 15.657 1.00 72.00 89 LYS A C 1
ATOM 686 O O . LYS A 1 89 ? -3.608 13.755 16.494 1.00 72.00 89 LYS A O 1
ATOM 691 N N . VAL A 1 90 ? -3.643 15.779 15.537 1.00 67.25 90 VAL A N 1
ATOM 692 C CA . VAL A 1 90 ? -2.780 16.410 16.541 1.00 67.25 90 VAL A CA 1
ATOM 693 C C . VAL A 1 90 ? -3.596 16.486 17.826 1.00 67.25 90 VAL A C 1
ATOM 695 O O . VAL A 1 90 ? -4.600 17.192 17.890 1.00 67.25 90 VAL A O 1
ATOM 698 N N . HIS A 1 91 ? -3.212 15.703 18.831 1.00 63.03 91 HIS A N 1
ATOM 699 C CA . HIS A 1 91 ? -3.791 15.817 20.160 1.00 63.03 91 HIS A CA 1
ATOM 700 C C . HIS A 1 91 ? -3.211 17.084 20.793 1.00 63.03 91 HIS A C 1
ATOM 702 O O . HIS A 1 91 ? -2.103 17.058 21.322 1.00 63.03 91 HIS A O 1
ATOM 708 N N . PHE A 1 92 ? -3.919 18.208 20.673 1.00 56.66 92 PHE A N 1
ATOM 709 C CA . PHE A 1 92 ? -3.657 19.360 21.528 1.00 56.66 92 PHE A CA 1
ATOM 710 C C . PHE A 1 92 ? -4.100 18.971 22.942 1.00 56.66 92 PHE A C 1
ATOM 712 O O . PHE A 1 92 ? -5.291 18.711 23.136 1.00 56.66 92 PHE A O 1
ATOM 719 N N . PRO A 1 93 ? -3.189 18.865 23.926 1.00 63.34 93 PRO A N 1
ATOM 720 C CA . PRO A 1 93 ? -3.623 18.705 25.299 1.00 63.34 93 PRO A CA 1
ATOM 721 C C . PRO A 1 93 ? -4.382 19.979 25.714 1.00 63.34 93 PRO A C 1
ATOM 723 O O . PRO A 1 93 ? -3.991 21.079 25.314 1.00 63.34 93 PRO A O 1
ATOM 726 N N . PRO A 1 94 ? -5.451 19.856 26.516 1.00 65.50 94 PRO A N 1
ATOM 727 C CA . PRO A 1 94 ? -6.401 20.938 26.809 1.00 65.50 94 PRO A CA 1
ATOM 728 C C . PRO A 1 94 ? -5.847 22.117 27.640 1.00 65.50 94 PRO A C 1
ATOM 730 O O . PRO A 1 94 ? -6.627 22.935 28.110 1.00 65.50 94 PRO A O 1
ATOM 733 N N . ASN A 1 95 ? -4.527 22.238 27.824 1.00 62.84 95 ASN A N 1
ATOM 734 C CA . ASN A 1 95 ? -3.915 23.170 28.782 1.00 62.84 95 ASN A CA 1
ATOM 735 C C . ASN A 1 95 ? -2.999 24.237 28.149 1.00 62.84 95 ASN A C 1
ATOM 737 O O . ASN A 1 95 ? -2.230 24.863 28.871 1.00 62.84 95 ASN A O 1
ATOM 741 N N . PHE A 1 96 ? -3.028 24.448 26.830 1.00 58.72 96 PHE A N 1
ATOM 742 C CA . PHE A 1 96 ? -2.114 25.400 26.175 1.00 58.72 96 PHE A CA 1
ATOM 743 C C . PHE A 1 96 ? -2.600 26.864 26.115 1.00 58.72 96 PHE A C 1
ATOM 745 O O . PHE A 1 96 ? -1.862 27.703 25.612 1.00 58.72 96 PHE A O 1
ATOM 752 N N . ASP A 1 97 ? -3.757 27.196 26.701 1.00 61.00 97 ASP A N 1
ATOM 753 C CA . 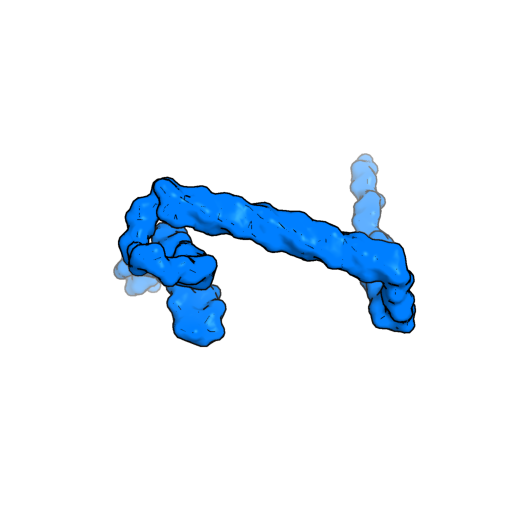ASP A 1 97 ? -4.327 28.560 26.696 1.00 61.00 97 ASP A CA 1
ATO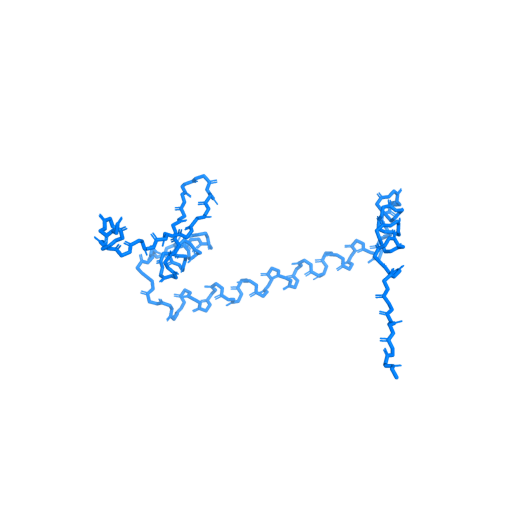M 754 C C . ASP A 1 97 ? -4.074 29.370 27.993 1.00 61.00 97 ASP A C 1
ATOM 756 O O . ASP A 1 97 ? -4.795 30.320 28.288 1.00 61.00 97 ASP A O 1
ATOM 760 N N . GLN A 1 98 ? -3.063 29.025 28.801 1.00 56.25 98 GLN A N 1
ATOM 761 C CA . GLN A 1 98 ? -2.676 29.820 29.982 1.00 56.25 98 GLN A CA 1
ATOM 762 C C . GLN A 1 98 ? -1.168 30.095 30.026 1.00 56.25 98 GLN A C 1
ATOM 764 O O . GLN A 1 98 ? -0.461 29.481 30.824 1.00 56.25 98 GLN A O 1
ATOM 769 N N . ILE A 1 99 ? -0.686 31.022 29.191 1.00 54.25 99 ILE A N 1
ATOM 770 C CA . ILE A 1 99 ? 0.512 31.846 29.452 1.00 54.25 99 ILE A CA 1
ATOM 771 C C . ILE A 1 99 ? 0.242 33.257 28.935 1.00 54.25 99 ILE A C 1
ATOM 773 O O . ILE A 1 99 ? -0.182 33.371 27.764 1.00 54.25 99 ILE A O 1
#

pLDDT: mean 76.26, std 14.48, range [44.31, 95.12]

InterPro domains:
  IPR008540 BES1/BZR1 plant transcription factor, N-terminal [PF05687] (21-96)
  IPR033264 BZR family [PTHR31506] (14-97)

Radius of gyration: 22.56 Å; Cα contacts (8 Å, |Δi|>4): 33; chains: 1; bounding box: 58×45×55 Å